Protein AF-A0A1G8JBM7-F1 (afdb_monomer)

Structure (mmCIF, N/CA/C/O backbone):
data_AF-A0A1G8JBM7-F1
#
_entry.id   AF-A0A1G8JBM7-F1
#
loop_
_atom_site.group_PDB
_atom_site.id
_atom_site.type_symbol
_atom_site.label_atom_id
_atom_site.label_alt_id
_atom_site.label_comp_id
_atom_site.label_asym_id
_atom_site.label_entity_id
_atom_site.label_seq_id
_atom_site.pdbx_PDB_ins_code
_atom_site.Cartn_x
_atom_site.Cartn_y
_atom_site.Cartn_z
_atom_site.occupancy
_atom_site.B_iso_or_equiv
_atom_site.auth_seq_id
_atom_site.auth_comp_id
_atom_site.auth_asym_id
_atom_site.auth_atom_id
_atom_site.pdbx_PDB_model_num
ATOM 1 N N . MET A 1 1 ? -13.414 6.324 -10.790 1.00 62.88 1 MET A N 1
ATOM 2 C CA . MET A 1 1 ? -13.030 5.230 -9.868 1.00 62.88 1 MET A CA 1
ATOM 3 C C . MET A 1 1 ? -13.411 3.911 -10.525 1.00 62.88 1 MET A C 1
ATOM 5 O O . MET A 1 1 ? -14.565 3.783 -10.911 1.00 62.88 1 MET A O 1
ATOM 9 N N . LYS A 1 2 ? -12.471 2.980 -10.737 1.00 88.38 2 LYS A N 1
ATOM 10 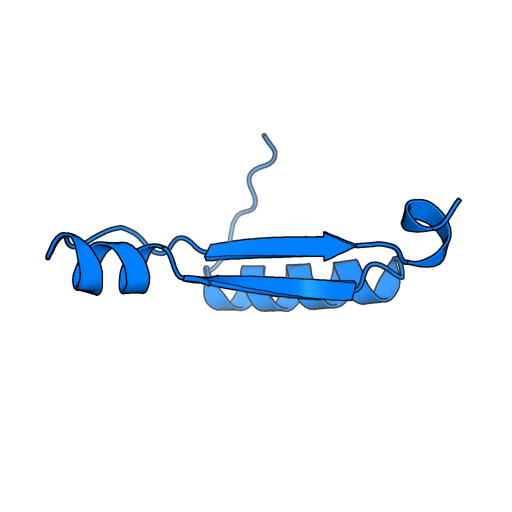C CA . LYS A 1 2 ? -12.794 1.633 -11.242 1.00 88.38 2 LYS A CA 1
ATOM 11 C C . LYS A 1 2 ? -13.119 0.718 -10.060 1.00 88.38 2 LYS A C 1
ATOM 13 O O . LYS A 1 2 ? -12.446 0.786 -9.036 1.00 88.38 2 LYS A O 1
ATOM 18 N N . THR A 1 3 ? -14.131 -0.130 -10.210 1.00 93.00 3 THR A N 1
ATOM 19 C CA . THR A 1 3 ? -14.521 -1.127 -9.205 1.00 93.00 3 THR A CA 1
ATOM 20 C C . THR A 1 3 ? -14.385 -2.513 -9.809 1.00 93.00 3 THR A C 1
ATOM 22 O O . THR A 1 3 ? -14.82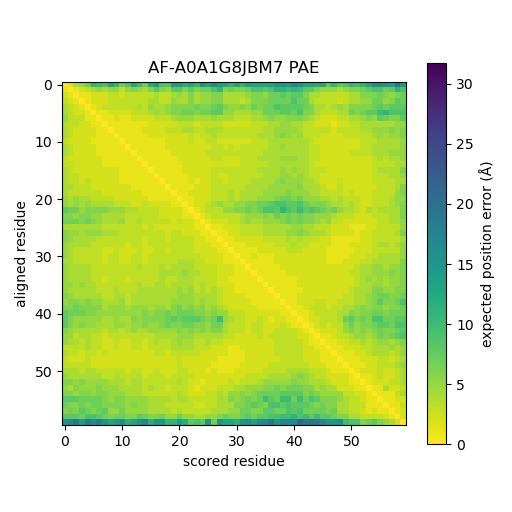6 -2.748 -10.931 1.00 93.00 3 THR A O 1
ATOM 25 N N . VAL A 1 4 ? -13.785 -3.428 -9.058 1.00 93.31 4 VAL A N 1
ATOM 26 C CA . VAL A 1 4 ? -13.589 -4.826 -9.446 1.00 93.31 4 VAL A CA 1
ATOM 27 C C . VAL A 1 4 ? -14.312 -5.729 -8.452 1.00 93.31 4 VAL A C 1
ATOM 29 O O . VAL A 1 4 ? -14.370 -5.431 -7.260 1.00 93.31 4 VAL A O 1
ATOM 32 N N . LYS A 1 5 ? -14.916 -6.811 -8.951 1.00 93.94 5 LYS A N 1
ATOM 33 C CA . LYS A 1 5 ? -15.594 -7.813 -8.118 1.00 93.94 5 LYS A CA 1
ATOM 34 C C . LYS A 1 5 ? -14.568 -8.861 -7.684 1.00 93.94 5 LYS A C 1
ATOM 36 O O . LYS A 1 5 ? -13.902 -9.432 -8.539 1.00 93.94 5 LYS A O 1
ATOM 41 N N . GLY A 1 6 ? -14.463 -9.136 -6.386 1.00 92.81 6 GLY A N 1
ATOM 42 C CA . GLY A 1 6 ? -13.530 -10.135 -5.862 1.00 92.81 6 GLY A CA 1
ATOM 43 C C . GLY A 1 6 ? -13.360 -10.068 -4.346 1.00 92.81 6 GLY A C 1
ATOM 44 O O . GLY A 1 6 ? -13.884 -9.170 -3.687 1.00 92.81 6 GLY A O 1
ATOM 45 N N . LYS A 1 7 ? -12.619 -11.033 -3.788 1.00 94.62 7 LYS A N 1
ATOM 46 C CA . LYS A 1 7 ? -12.143 -10.975 -2.397 1.00 94.62 7 LYS A CA 1
ATOM 47 C C . LYS A 1 7 ? -10.998 -9.970 -2.298 1.00 94.62 7 LYS A C 1
ATOM 49 O O . LYS A 1 7 ? -10.210 -9.852 -3.237 1.00 94.62 7 LYS A O 1
ATOM 54 N N . PHE A 1 8 ? -10.902 -9.270 -1.171 1.00 93.00 8 PHE A N 1
ATOM 55 C CA . PHE A 1 8 ? -9.915 -8.208 -0.967 1.00 93.00 8 PHE A CA 1
ATOM 56 C C . PHE A 1 8 ? -8.483 -8.728 -1.160 1.00 93.00 8 PHE A C 1
ATOM 58 O O . PHE A 1 8 ? -7.739 -8.176 -1.958 1.00 93.00 8 PHE A O 1
ATOM 65 N N . GLU A 1 9 ? -8.148 -9.850 -0.525 1.00 92.44 9 GLU A N 1
ATOM 66 C CA . GLU A 1 9 ? -6.812 -10.460 -0.532 1.00 92.44 9 GLU A CA 1
ATOM 67 C C . GLU A 1 9 ? -6.401 -10.953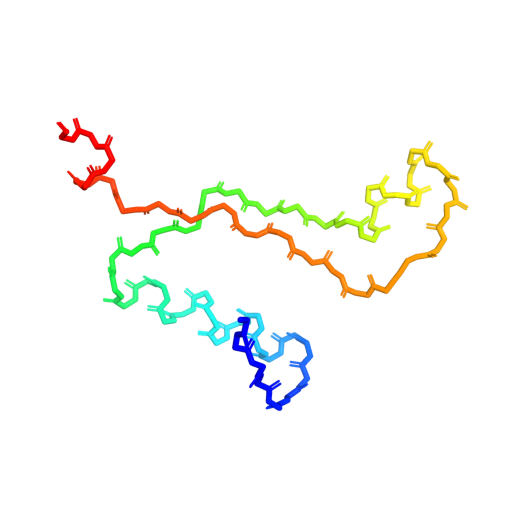 -1.928 1.00 92.44 9 GLU A C 1
ATOM 69 O O . GLU A 1 9 ? -5.267 -10.763 -2.372 1.00 92.44 9 GLU A O 1
ATOM 74 N N . THR A 1 10 ? -7.341 -11.566 -2.653 1.00 95.00 10 THR A N 1
ATOM 75 C CA . THR A 1 10 ? -7.109 -12.016 -4.032 1.00 95.00 10 THR A CA 1
ATOM 76 C C . THR A 1 10 ? -6.918 -10.826 -4.966 1.00 95.00 10 THR A C 1
ATOM 78 O O . THR A 1 10 ? -6.034 -10.842 -5.816 1.00 95.00 10 THR A O 1
ATOM 81 N N . THR A 1 11 ? -7.729 -9.780 -4.791 1.00 95.25 11 THR A N 1
ATOM 82 C CA . THR A 1 11 ? -7.657 -8.567 -5.614 1.00 95.25 11 THR A CA 1
ATOM 83 C C . THR A 1 11 ? -6.352 -7.822 -5.365 1.00 95.25 11 THR A C 1
ATOM 85 O O . THR A 1 11 ? -5.710 -7.400 -6.317 1.00 95.25 11 THR A O 1
ATOM 88 N N . GLU A 1 12 ? -5.932 -7.706 -4.107 1.00 93.19 12 GLU A N 1
ATOM 89 C CA . GLU A 1 12 ? -4.654 -7.108 -3.719 1.00 93.19 12 GLU A CA 1
ATOM 90 C C . GLU A 1 12 ? -3.478 -7.824 -4.393 1.00 93.19 12 GLU A C 1
ATOM 92 O O . GLU A 1 12 ? -2.671 -7.189 -5.067 1.00 93.19 12 GLU A O 1
ATOM 97 N N . THR A 1 13 ? -3.438 -9.156 -4.295 1.00 93.00 13 THR A N 1
ATOM 98 C CA . THR A 1 13 ? -2.370 -9.964 -4.904 1.00 93.00 13 THR A CA 1
ATOM 99 C C . THR A 1 13 ? -2.328 -9.792 -6.425 1.00 93.00 13 THR A C 1
ATOM 101 O O . THR A 1 13 ? -1.258 -9.620 -7.006 1.00 93.00 13 THR A O 1
ATOM 104 N N . MET A 1 14 ? -3.498 -9.794 -7.070 1.00 94.81 14 MET A N 1
ATOM 105 C CA . MET A 1 14 ? -3.628 -9.586 -8.513 1.00 94.81 14 MET A CA 1
ATOM 106 C C . MET A 1 14 ? -3.154 -8.188 -8.934 1.00 94.81 14 MET A C 1
ATOM 108 O O . MET A 1 14 ? -2.435 -8.064 -9.920 1.00 94.81 14 MET A O 1
ATOM 112 N N . VAL A 1 15 ? -3.516 -7.139 -8.188 1.00 93.75 15 VAL A N 1
ATOM 113 C CA . VAL A 1 15 ? -3.076 -5.762 -8.468 1.00 93.75 15 VAL A CA 1
ATOM 114 C C . VAL A 1 15 ? -1.557 -5.653 -8.366 1.00 93.75 15 VAL A C 1
ATOM 116 O O . VAL A 1 15 ? -0.929 -5.132 -9.284 1.00 93.75 15 VAL A O 1
ATOM 119 N N . SER A 1 16 ? -0.951 -6.190 -7.306 1.00 91.62 16 SER A N 1
ATOM 120 C CA . SER A 1 16 ? 0.506 -6.156 -7.133 1.00 91.62 16 SER A CA 1
ATOM 121 C C . SER A 1 16 ? 1.256 -6.946 -8.211 1.00 91.62 16 SER A C 1
ATOM 123 O O . SER A 1 16 ? 2.368 -6.566 -8.575 1.00 91.62 16 SER A O 1
ATOM 125 N N . ALA A 1 17 ? 0.672 -8.026 -8.740 1.00 93.50 17 ALA A N 1
ATOM 126 C CA . ALA A 1 17 ? 1.240 -8.767 -9.867 1.00 93.50 17 ALA A CA 1
ATOM 127 C C . ALA A 1 17 ? 1.185 -7.954 -11.172 1.00 93.50 17 ALA A C 1
ATOM 129 O O . ALA A 1 17 ? 2.212 -7.780 -11.821 1.00 93.50 17 ALA A O 1
ATOM 130 N N . LEU A 1 18 ? 0.022 -7.380 -11.498 1.00 94.38 18 LEU A N 1
ATOM 131 C CA . LEU A 1 18 ? -0.167 -6.568 -12.706 1.00 94.38 18 LEU A CA 1
ATOM 132 C C . LEU A 1 18 ? 0.709 -5.309 -12.710 1.00 94.38 18 LEU A C 1
ATOM 134 O O . LEU A 1 18 ? 1.276 -4.956 -13.737 1.00 94.38 18 LEU A O 1
ATOM 138 N N . LEU A 1 19 ? 0.873 -4.648 -11.559 1.00 93.25 19 LEU A N 1
ATOM 139 C CA . LEU A 1 19 ? 1.778 -3.500 -11.445 1.00 93.25 19 LEU A CA 1
ATOM 140 C C . LEU A 1 19 ? 3.217 -3.883 -11.819 1.00 93.25 19 LEU A C 1
ATOM 142 O O . LEU A 1 19 ? 3.867 -3.155 -12.567 1.00 93.25 19 LEU A O 1
ATOM 146 N N . LYS A 1 20 ? 3.694 -5.054 -11.373 1.00 89.69 20 LYS A N 1
ATOM 147 C CA . LYS A 1 20 ? 5.036 -5.549 -11.713 1.00 89.69 20 LYS A CA 1
ATOM 148 C C . LYS A 1 20 ? 5.194 -5.845 -13.204 1.00 89.69 20 LYS A C 1
ATOM 150 O O . LYS A 1 20 ? 6.257 -5.556 -13.749 1.00 89.69 20 LYS A O 1
ATOM 155 N N . GLU A 1 21 ? 4.170 -6.402 -13.852 1.00 93.56 21 GLU A N 1
ATOM 156 C CA . GLU A 1 21 ? 4.170 -6.643 -15.306 1.00 93.56 21 GLU A CA 1
ATOM 157 C C . GLU A 1 21 ? 4.330 -5.331 -16.090 1.00 93.56 21 GLU A C 1
ATOM 159 O O . GLU A 1 21 ? 5.098 -5.267 -17.049 1.00 93.56 21 GLU A O 1
ATOM 164 N N . GLU A 1 22 ? 3.713 -4.255 -15.602 1.00 91.50 22 GLU A N 1
ATOM 165 C CA . GLU A 1 22 ? 3.797 -2.900 -16.161 1.00 91.50 22 GLU A CA 1
ATOM 166 C C . GLU A 1 22 ? 5.057 -2.119 -15.722 1.00 91.50 22 GLU A C 1
ATOM 168 O O . GLU A 1 22 ? 5.142 -0.911 -15.929 1.00 91.50 22 GLU A O 1
ATOM 173 N N . ARG A 1 23 ? 6.057 -2.779 -15.112 1.00 89.00 23 ARG A N 1
ATOM 174 C CA . ARG A 1 23 ? 7.293 -2.165 -14.560 1.00 89.00 23 ARG A CA 1
ATOM 175 C C . ARG A 1 23 ? 7.066 -1.166 -13.419 1.00 89.00 23 ARG A C 1
ATOM 177 O O . ARG A 1 23 ? 7.982 -0.431 -13.048 1.00 89.00 23 ARG A O 1
ATOM 184 N N . VAL A 1 24 ? 5.886 -1.180 -12.813 1.00 92.94 24 VAL A N 1
ATOM 185 C CA . VAL A 1 24 ? 5.551 -0.366 -11.648 1.00 92.94 24 VAL A CA 1
ATOM 186 C C . VAL A 1 24 ? 5.812 -1.178 -10.376 1.00 92.94 24 VAL A C 1
ATOM 188 O O . VAL A 1 24 ? 5.161 -2.184 -10.095 1.00 92.94 24 VAL A O 1
ATOM 191 N N . GLY A 1 25 ? 6.776 -0.740 -9.571 1.00 90.81 25 GLY A N 1
ATOM 192 C CA . GLY A 1 25 ? 7.078 -1.347 -8.275 1.00 90.81 25 GLY A CA 1
ATOM 193 C C . GLY A 1 25 ? 6.218 -0.762 -7.156 1.00 90.81 25 GLY A C 1
ATOM 194 O O . GLY A 1 25 ? 5.989 0.445 -7.120 1.00 90.81 25 GLY A O 1
ATOM 195 N N . VAL A 1 26 ? 5.774 -1.593 -6.208 1.00 92.75 26 VAL A N 1
ATOM 196 C CA . VAL A 1 26 ? 5.175 -1.113 -4.950 1.00 92.75 26 VAL A CA 1
ATOM 197 C C . VAL A 1 26 ? 6.303 -0.720 -3.994 1.00 92.75 26 VAL A C 1
ATOM 199 O O . VAL A 1 26 ? 7.127 -1.556 -3.632 1.00 92.75 26 VAL A O 1
ATOM 202 N N . LEU A 1 27 ? 6.358 0.557 -3.618 1.00 92.25 27 LEU A N 1
ATOM 203 C CA . LEU A 1 27 ? 7.356 1.128 -2.710 1.00 92.25 27 LEU A CA 1
ATOM 204 C C . LEU A 1 27 ? 6.877 1.140 -1.261 1.00 92.25 27 LEU A C 1
ATOM 206 O O . LEU A 1 27 ? 7.668 0.951 -0.340 1.00 92.25 27 LEU A O 1
ATOM 210 N N . THR A 1 28 ? 5.590 1.413 -1.056 1.00 93.38 28 THR A N 1
ATOM 211 C CA . THR A 1 28 ? 5.002 1.547 0.276 1.00 93.38 28 THR A CA 1
ATOM 212 C C . THR A 1 28 ? 3.635 0.893 0.329 1.00 93.38 28 THR A C 1
ATOM 214 O O . THR A 1 28 ? 2.844 0.978 -0.608 1.00 93.38 28 THR A O 1
ATOM 217 N N . GLU A 1 29 ? 3.343 0.263 1.460 1.00 94.69 29 GLU A N 1
ATOM 218 C CA . GLU A 1 29 ? 2.038 -0.314 1.754 1.00 94.69 29 GLU A CA 1
ATOM 219 C C . GLU A 1 29 ? 1.581 0.209 3.109 1.00 94.69 29 GLU A C 1
ATOM 221 O O . GLU A 1 29 ? 2.312 0.137 4.097 1.00 94.69 29 GLU A O 1
ATOM 226 N N . ILE A 1 30 ? 0.379 0.771 3.153 1.00 95.25 30 ILE A N 1
ATOM 227 C CA . ILE A 1 30 ? -0.196 1.316 4.379 1.00 95.25 30 ILE A CA 1
ATOM 228 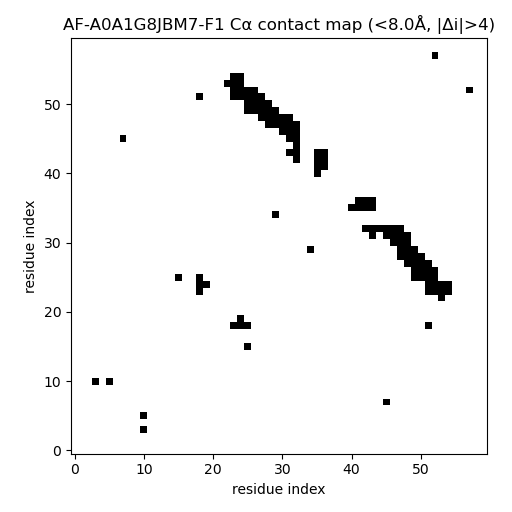C C . ILE A 1 30 ? -1.514 0.610 4.636 1.00 95.25 30 ILE A C 1
ATOM 230 O O . ILE A 1 30 ? -2.481 0.785 3.891 1.00 95.25 30 ILE A O 1
ATOM 234 N N . ASP A 1 31 ? -1.565 -0.145 5.727 1.00 95.00 31 ASP A N 1
ATOM 235 C CA . ASP A 1 31 ? -2.808 -0.696 6.245 1.00 95.00 31 ASP A CA 1
ATOM 236 C C . ASP A 1 31 ? -3.523 0.359 7.102 1.00 95.00 31 ASP A C 1
ATOM 238 O O . ASP A 1 31 ? -3.141 0.664 8.239 1.00 95.00 31 ASP A O 1
ATOM 242 N N . ILE A 1 32 ? -4.574 0.952 6.534 1.00 95.50 32 ILE A N 1
ATOM 243 C CA . ILE A 1 32 ? -5.359 1.993 7.202 1.00 95.50 32 ILE A CA 1
ATOM 244 C C . ILE A 1 32 ? -6.189 1.407 8.342 1.00 95.50 32 ILE A C 1
ATOM 246 O O . ILE A 1 32 ? -6.428 2.097 9.333 1.00 95.50 32 ILE A O 1
ATOM 250 N N . GLN A 1 33 ? -6.600 0.141 8.245 1.00 94.38 33 GLN A N 1
ATOM 251 C CA . GLN A 1 33 ? -7.3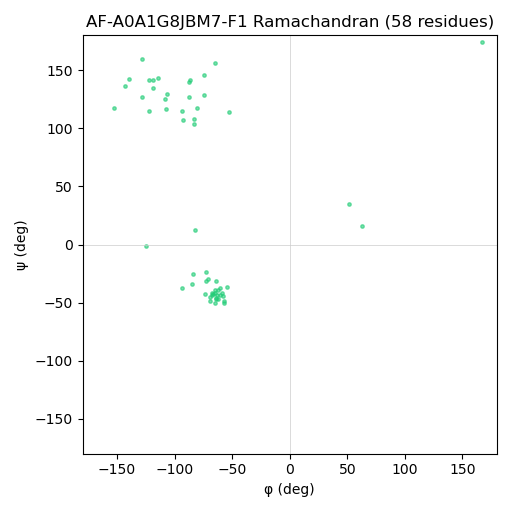36 -0.515 9.319 1.00 94.38 33 GLN A CA 1
ATOM 252 C C . GLN A 1 33 ? -6.463 -0.632 10.571 1.00 94.38 33 GLN A C 1
ATOM 254 O O . GLN A 1 33 ? -6.918 -0.271 11.658 1.00 94.38 33 GLN A O 1
ATOM 259 N N . ILE A 1 34 ? -5.215 -1.082 10.421 1.00 95.44 34 ILE A N 1
ATOM 260 C CA . ILE A 1 34 ? -4.253 -1.168 11.530 1.00 95.44 34 ILE A CA 1
ATOM 261 C C . ILE A 1 34 ? -3.933 0.235 12.051 1.00 95.44 34 ILE A C 1
ATOM 263 O O . ILE A 1 34 ? -4.106 0.506 13.238 1.00 95.44 34 ILE A O 1
ATOM 267 N N . THR A 1 35 ? -3.585 1.161 11.156 1.00 95.06 35 THR A N 1
ATOM 268 C CA . THR A 1 35 ? -3.177 2.525 11.531 1.00 95.06 35 THR A CA 1
ATOM 269 C C . THR A 1 35 ? -4.258 3.265 12.329 1.00 95.06 35 THR A C 1
ATOM 271 O O . THR A 1 35 ? -3.963 3.919 13.330 1.00 95.06 35 THR A O 1
ATOM 274 N N . LEU A 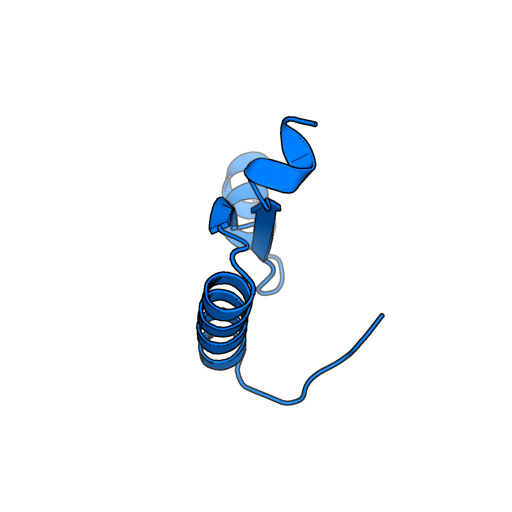1 36 ? -5.527 3.182 11.911 1.00 96.00 36 LEU A N 1
ATOM 275 C CA . LEU A 1 36 ? -6.635 3.839 12.617 1.00 96.00 36 LEU A CA 1
ATOM 276 C C . LEU A 1 36 ? -6.973 3.149 13.938 1.00 96.00 36 LEU A C 1
ATOM 278 O O . LEU A 1 36 ? -7.385 3.821 14.889 1.00 96.00 36 LEU A O 1
ATOM 282 N N . LYS A 1 37 ? -6.781 1.832 14.019 1.00 95.00 37 LYS A N 1
ATOM 283 C CA . LYS A 1 37 ? -6.948 1.094 15.267 1.00 95.00 37 LYS A CA 1
ATOM 284 C C . LYS A 1 37 ? -5.876 1.486 16.281 1.00 95.00 37 LYS A C 1
ATOM 286 O O . LYS A 1 37 ? -6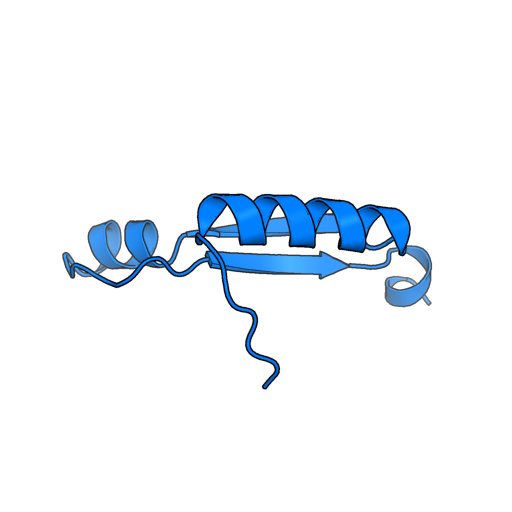.210 1.754 17.424 1.00 95.00 37 LYS A O 1
ATOM 291 N N . GLU A 1 38 ? -4.620 1.604 15.871 1.00 96.50 38 GLU A N 1
ATOM 292 C CA . GLU A 1 38 ? -3.526 1.991 16.769 1.00 96.50 38 GLU A CA 1
ATOM 293 C C . GLU A 1 38 ? -3.623 3.451 17.218 1.00 96.50 38 GLU A C 1
ATOM 295 O O . GLU A 1 38 ? -3.479 3.749 18.401 1.00 96.50 38 GLU A O 1
ATOM 300 N N . LYS A 1 39 ? -3.894 4.374 16.288 1.00 96.00 39 LYS A N 1
ATOM 301 C CA . LYS A 1 39 ? -3.849 5.814 16.585 1.00 96.00 39 LYS A CA 1
ATOM 302 C C . LYS A 1 39 ? -5.133 6.361 17.191 1.00 96.00 39 LYS A C 1
ATOM 304 O O . LYS A 1 39 ? -5.084 7.314 17.959 1.00 96.00 39 LYS A O 1
ATOM 309 N N . LEU A 1 40 ? -6.281 5.816 16.795 1.00 96.00 40 LEU A N 1
ATOM 310 C CA . LEU A 1 40 ? -7.594 6.363 17.149 1.00 96.00 40 LEU A CA 1
ATOM 311 C C . LEU A 1 40 ? -8.499 5.338 17.839 1.00 96.00 40 LEU A C 1
ATOM 313 O O . LEU A 1 40 ? -9.631 5.680 18.174 1.00 96.00 40 LEU A O 1
ATOM 317 N N . ASN A 1 41 ? -8.037 4.095 18.026 1.00 93.75 41 ASN A N 1
ATOM 318 C CA . ASN A 1 41 ? -8.825 2.979 18.556 1.00 93.75 41 ASN A CA 1
ATOM 319 C C . ASN A 1 41 ? -10.166 2.778 17.828 1.00 93.75 41 ASN A C 1
ATOM 321 O O . ASN A 1 41 ? -11.182 2.421 18.426 1.00 93.75 41 ASN A O 1
ATOM 325 N N . LYS A 1 42 ? -10.184 3.037 16.513 1.00 94.62 42 LYS A N 1
ATOM 326 C CA . LYS A 1 42 ? -11.375 2.886 15.669 1.00 94.62 42 LYS A CA 1
ATOM 327 C C . LYS A 1 42 ? -11.256 1.656 14.782 1.00 94.62 42 LYS A C 1
ATOM 329 O O . LYS A 1 42 ? -10.283 1.499 14.049 1.00 94.62 42 LYS A O 1
ATOM 334 N N . ASN A 1 43 ? -12.293 0.822 14.795 1.00 92.06 43 ASN A N 1
ATOM 335 C CA . ASN A 1 43 ? -12.432 -0.262 13.829 1.00 92.06 43 ASN A CA 1
ATOM 336 C C . ASN A 1 43 ? -12.834 0.315 12.467 1.00 92.06 43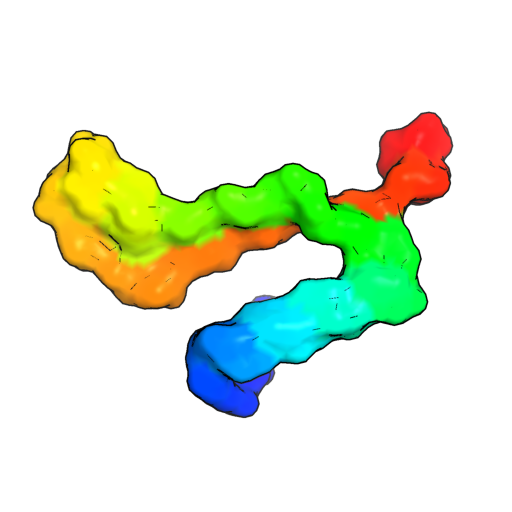 ASN A C 1
ATOM 338 O O . ASN A 1 43 ? -13.802 1.069 12.364 1.00 92.06 43 ASN A O 1
ATOM 342 N N . PHE A 1 44 ? -12.094 -0.052 11.423 1.00 93.38 44 PHE A N 1
ATOM 343 C CA . PHE A 1 44 ? -12.324 0.408 10.058 1.00 93.38 44 PHE A CA 1
ATOM 344 C C . PHE A 1 44 ? -12.408 -0.777 9.094 1.00 93.38 44 PHE A C 1
ATOM 346 O O . PHE A 1 44 ? -11.951 -1.880 9.396 1.00 93.38 44 PHE A O 1
ATOM 353 N N . ARG A 1 45 ? -13.018 -0.554 7.929 1.00 93.69 45 ARG A N 1
ATOM 354 C CA . ARG A 1 45 ? -13.085 -1.560 6.859 1.00 93.69 45 ARG A CA 1
ATOM 355 C C . ARG A 1 45 ? -11.687 -1.872 6.313 1.00 93.69 45 ARG A C 1
ATOM 357 O O . ARG A 1 45 ? -10.817 -1.004 6.355 1.00 93.69 45 ARG A O 1
ATOM 364 N N . LYS A 1 46 ? -11.517 -3.059 5.715 1.00 92.88 46 LYS A N 1
ATOM 365 C CA . LYS A 1 46 ? -10.292 -3.436 4.989 1.00 92.88 46 LYS A CA 1
ATOM 366 C C . LYS A 1 46 ? -9.967 -2.370 3.947 1.00 92.88 46 LYS A C 1
ATOM 368 O O . LYS A 1 46 ? -10.744 -2.141 3.016 1.00 92.88 46 LYS A O 1
ATOM 373 N N . HIS A 1 47 ? -8.856 -1.679 4.154 1.00 94.38 47 HIS A N 1
ATOM 374 C CA . HIS A 1 47 ? -8.431 -0.578 3.311 1.00 94.38 47 HIS A CA 1
ATOM 375 C C . HIS A 1 47 ? -6.913 -0.478 3.368 1.00 94.38 47 HIS A C 1
ATOM 377 O O . HIS A 1 47 ? -6.342 -0.227 4.429 1.00 94.38 47 HIS A O 1
ATOM 383 N N . LYS A 1 48 ? -6.281 -0.668 2.214 1.00 94.69 48 LYS A N 1
ATOM 384 C CA . LYS A 1 48 ? -4.840 -0.535 2.045 1.00 94.69 48 LYS A CA 1
ATOM 385 C C . LYS A 1 48 ? -4.550 0.506 0.980 1.00 94.69 48 LYS A C 1
ATOM 387 O O . LYS A 1 48 ? -5.265 0.585 -0.019 1.00 94.69 48 LYS A O 1
ATOM 392 N N . ILE A 1 49 ? -3.510 1.290 1.216 1.00 94.81 49 ILE A N 1
ATOM 393 C CA . ILE A 1 49 ? -2.965 2.240 0.250 1.00 94.81 49 ILE A CA 1
ATOM 394 C C . ILE A 1 49 ? -1.631 1.675 -0.219 1.00 94.81 49 ILE A C 1
ATOM 396 O O . ILE A 1 49 ? -0.769 1.380 0.605 1.00 94.81 49 ILE A O 1
ATOM 400 N N . LEU A 1 50 ? -1.477 1.524 -1.532 1.00 94.62 50 LEU A N 1
ATOM 401 C CA . LEU A 1 50 ? -0.238 1.086 -2.164 1.00 94.62 50 LEU A CA 1
ATOM 402 C C . LEU A 1 50 ? 0.391 2.296 -2.858 1.00 94.62 50 LEU A C 1
ATOM 404 O O . LEU A 1 50 ? -0.208 2.870 -3.769 1.00 94.62 50 LEU A O 1
ATOM 408 N N . GLY A 1 51 ? 1.577 2.702 -2.417 1.00 94.19 51 GLY A N 1
ATOM 409 C CA . GLY A 1 51 ? 2.413 3.651 -3.138 1.00 94.19 51 GLY A CA 1
ATOM 410 C C . GLY A 1 51 ? 3.196 2.900 -4.201 1.00 94.19 51 GLY A C 1
ATOM 411 O O . GLY A 1 51 ? 4.104 2.143 -3.868 1.00 94.19 51 GLY A O 1
ATOM 412 N N . ALA A 1 52 ? 2.838 3.089 -5.468 1.00 94.19 52 ALA A N 1
ATOM 413 C CA . ALA A 1 52 ? 3.463 2.417 -6.600 1.00 94.19 52 ALA A CA 1
ATOM 414 C C . ALA A 1 52 ? 4.198 3.432 -7.489 1.00 94.19 52 ALA A C 1
ATOM 416 O O . ALA A 1 52 ? 3.739 4.563 -7.645 1.00 94.19 52 ALA A O 1
ATOM 417 N N . CYS A 1 53 ? 5.346 3.044 -8.040 1.00 93.62 53 CYS A N 1
ATOM 418 C CA . CYS A 1 53 ? 6.225 3.921 -8.805 1.00 93.62 53 CYS A CA 1
ATOM 419 C C . CYS A 1 53 ? 6.869 3.177 -9.979 1.00 93.62 53 CYS A C 1
ATOM 421 O O . CYS A 1 53 ? 7.345 2.053 -9.818 1.00 93.62 53 CYS A O 1
ATOM 423 N N . ASP A 1 54 ? 6.903 3.829 -11.139 1.00 93.50 54 ASP A N 1
ATOM 424 C CA . ASP A 1 54 ? 7.758 3.478 -12.275 1.00 93.50 54 ASP A CA 1
ATOM 425 C C . ASP A 1 54 ? 9.065 4.289 -12.146 1.00 93.50 54 ASP A C 1
ATOM 427 O O . ASP A 1 54 ? 9.035 5.510 -12.337 1.00 93.50 54 ASP A O 1
ATOM 431 N N . PRO A 1 55 ? 10.208 3.671 -11.779 1.00 88.06 55 PRO A N 1
ATOM 432 C CA . PRO A 1 55 ? 11.421 4.423 -11.461 1.00 88.06 55 PRO A CA 1
ATOM 433 C C . PRO A 1 55 ? 12.004 5.214 -12.648 1.00 88.06 55 PRO A C 1
ATOM 435 O O . PRO A 1 55 ? 12.308 6.393 -12.457 1.00 88.06 55 PRO A O 1
ATOM 438 N N . PRO A 1 56 ? 12.147 4.64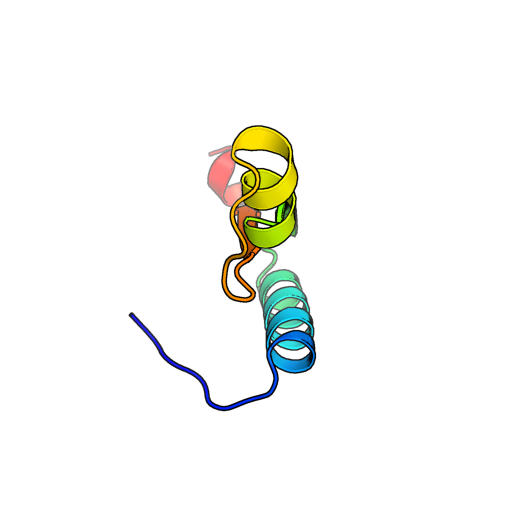7 -13.868 1.00 87.25 56 PRO A N 1
ATOM 439 C CA . PRO A 1 56 ? 12.533 5.423 -15.047 1.00 87.25 56 PRO A CA 1
ATOM 440 C C . PRO A 1 56 ? 11.639 6.630 -15.336 1.00 87.25 56 PRO A C 1
ATOM 442 O O . PRO A 1 56 ? 12.146 7.653 -15.798 1.00 87.25 56 PRO A O 1
ATOM 445 N N . PHE A 1 57 ? 10.330 6.512 -15.100 1.00 89.69 57 PHE A N 1
ATOM 446 C CA . PHE A 1 57 ? 9.401 7.624 -15.291 1.00 89.69 57 PHE A CA 1
ATOM 447 C C . PHE A 1 57 ? 9.533 8.677 -14.187 1.00 89.69 57 PHE A C 1
ATOM 449 O O . PHE A 1 57 ? 9.552 9.861 -14.486 1.00 89.69 57 PHE A O 1
ATOM 456 N N . ALA A 1 58 ? 9.661 8.261 -12.925 1.00 89.19 58 ALA A N 1
ATOM 457 C CA . ALA A 1 58 ? 9.740 9.173 -11.783 1.00 89.19 58 ALA A CA 1
ATOM 458 C C . ALA A 1 58 ? 11.076 9.926 -11.666 1.00 89.19 58 ALA A C 1
ATOM 460 O O . ALA A 1 58 ? 11.136 10.963 -11.009 1.00 89.19 58 ALA A O 1
ATOM 461 N N . PHE A 1 59 ? 12.151 9.385 -12.243 1.00 87.94 59 PHE A N 1
ATOM 462 C CA . PHE A 1 59 ? 13.475 10.011 -12.230 1.00 87.94 59 PHE A CA 1
ATOM 463 C C . PHE A 1 59 ? 13.673 11.060 -13.337 1.00 87.94 59 PHE A C 1
ATOM 465 O O . PHE A 1 59 ? 14.529 11.931 -13.191 1.00 87.94 59 PHE A O 1
ATOM 472 N N . LYS A 1 60 ? 12.931 10.955 -14.446 1.00 77.88 60 LYS A N 1
ATOM 473 C CA . LYS A 1 60 ? 12.979 11.915 -15.561 1.00 77.88 60 LYS A CA 1
ATOM 474 C C . LYS A 1 60 ? 12.189 13.180 -15.256 1.00 77.88 60 LYS A C 1
ATOM 476 O O . LYS A 1 60 ? 12.666 14.244 -15.705 1.00 77.88 60 LYS A O 1
#

Solvent-accessible surface area (backbone atoms only — not comparable to full-atom values): 3763 Å² total; per-residue (Å²): 137,90,86,80,91,74,56,69,71,60,47,51,54,50,50,60,51,53,34,48,75,72,58,26,43,78,79,44,78,42,55,49,30,59,52,36,33,73,77,67,71,38,93,58,68,95,45,73,50,74,44,66,44,40,64,79,68,74,74,106

Nearest PDB structures (foldseek):
  1j3m-assembly1_B  TM=9.623E-01  e=3.740E-05  Thermus thermophilus
  1q9u-assembly1_B  TM=8.866E-01  e=2.173E-02  Geobacillus stearothermophilus
  7tj1-assembly1_C  TM=8.436E-01  e=4.561E-01  Brucella abortus 2308
  8poh-assembly1_C  TM=2.974E-01  e=3.634E+00  Influenza A virus (A/Zhejiang/DTID-ZJU01/2013(H7N9))

Organism: NCBI:txid262004

Mean predicted aligned error: 3.76 Å

pLDDT: mean 92.45, std 4.82, range [62.88, 96.5]

Sequence (60 aa):
MKTVKGKFETTETMVSALLKEERVGVLTEIDIQITLKEKLNKNFRKHKILGACDPPFAFK

InterPro domains:
  IPR005180 Domain of unknown function DUF302 [PF03625] (2-58)
  IPR035923 TT1751-like domain superfamily [G3DSA:3.30.310.70] (1-60)
  IPR035923 TT1751-like domain superfamily [SSF103247] (2-59)

Radius of gyration: 13.95 Å; Cα contacts (8 Å, |Δi|>4): 60; chains: 1; bounding box: 29×24×35 Å

Secondary structure (DSSP, 8-state):
-----S-HHHHHHHHHHHHHHTT-EEEEEEEHHHHHHHHH-----S-EEEEEE-HHHHH-

Foldseek 3Di:
DDDDDDDPVVVVVVVCVVCVVVQKHFPDKDFPQVVCCVPPVDGDDGDMDTDIDNVVVVVD